Protein AF-A0A922SA92-F1 (afdb_monomer_lite)

Sequence (84 aa):
MARYFENTSTFNFSWDQVTRGYWKRYPNPQRQDKGDDDNIALNNFFPFSTHVLSEDTWSREVKDGCLYTKRVLTKTNRVPKWGE

pLDDT: mean 84.4, std 18.56, range [42.34, 98.5]

Foldseek 3Di:
DDDDDDDDDDDPDDPVVVVVCVVPVPPPFADPPPDVDPPPPPDPGDTPAPQWDDKDWPDWDADPNDIDTDMDIHGPDDDPPVVD

InterPro domains:
  IPR006797 PRELI/MSF1 domain [PF04707] (47-82)
  IPR006797 PRELI/MSF1 domain [PS50904] (2-84)
  IPR037365 Slowmo/Ups family [PTHR11158] (1-82)

Organism: Spodoptera exigua (NCBI:txid7107)

Secondary structure (DSSP, 8-state):
-----------SS-HHHHHHHHHT-SSPPBP----S-TT-------BTTTTEEEEEEEEEEEET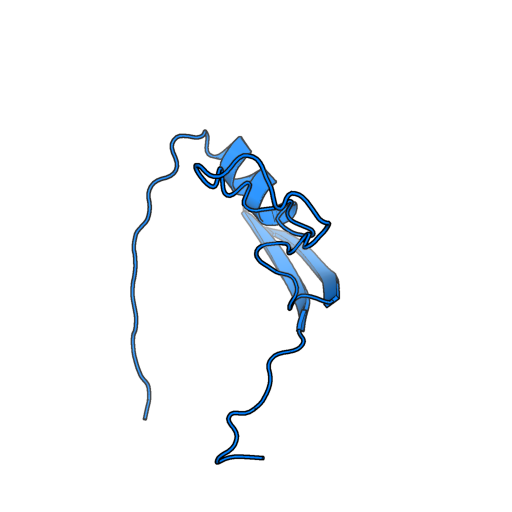TEEEEEEEEEE-PPPPTT--

Radius of gyration: 18.18 Å; chains: 1; bounding box: 41×48×30 Å

Structure (mmCIF, N/CA/C/O backbone):
data_AF-A0A922SA9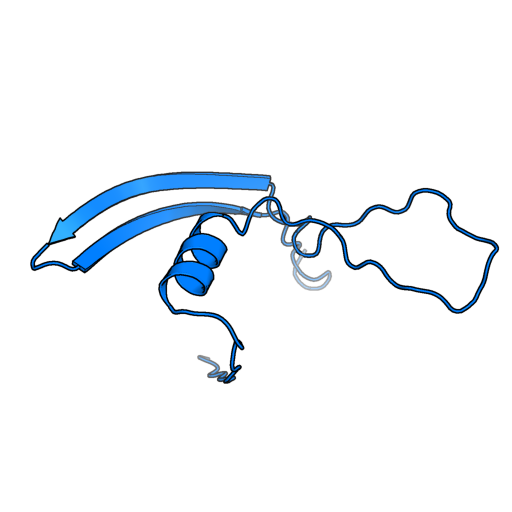2-F1
#
_entry.id   AF-A0A922SA92-F1
#
loop_
_atom_site.group_PDB
_atom_site.id
_atom_site.type_symbol
_atom_site.label_atom_id
_atom_site.label_alt_id
_atom_site.label_comp_id
_atom_site.label_asym_id
_atom_site.label_entity_id
_atom_site.label_seq_id
_atom_site.pdbx_PDB_ins_code
_atom_site.Cartn_x
_atom_site.Cartn_y
_atom_site.Cartn_z
_atom_site.occupancy
_atom_site.B_iso_or_equiv
_atom_site.auth_seq_id
_atom_site.auth_comp_id
_atom_site.auth_asym_id
_atom_site.auth_atom_id
_atom_site.pdbx_PDB_model_num
ATOM 1 N N . MET A 1 1 ? 16.406 -22.697 1.818 1.00 83.94 1 MET A N 1
ATOM 2 C CA . MET A 1 1 ? 16.726 -22.341 3.218 1.00 83.94 1 MET A CA 1
ATOM 3 C C . MET A 1 1 ? 15.999 -21.048 3.548 1.00 83.94 1 MET A C 1
ATOM 5 O O . MET A 1 1 ? 16.200 -20.075 2.831 1.00 83.94 1 MET A O 1
ATOM 9 N N . ALA A 1 2 ? 15.105 -21.049 4.537 1.00 91.75 2 ALA A N 1
ATOM 10 C CA . ALA A 1 2 ? 14.398 -19.832 4.938 1.00 91.75 2 ALA A CA 1
ATOM 11 C C . ALA A 1 2 ? 15.380 -18.839 5.586 1.00 91.75 2 ALA A C 1
ATOM 13 O O . ALA A 1 2 ? 16.277 -19.255 6.317 1.00 91.75 2 ALA A O 1
ATOM 14 N N . ARG A 1 3 ? 15.227 -17.542 5.298 1.00 95.44 3 ARG A N 1
ATOM 15 C CA . ARG A 1 3 ? 15.970 -16.450 5.947 1.00 95.44 3 ARG A CA 1
ATOM 16 C C . ARG A 1 3 ? 14.971 -15.558 6.681 1.00 95.44 3 ARG A C 1
ATOM 18 O O . ARG A 1 3 ? 13.902 -15.292 6.140 1.00 95.44 3 ARG A O 1
ATOM 25 N N . TYR A 1 4 ? 15.326 -15.113 7.883 1.00 96.44 4 TYR A N 1
ATOM 26 C CA . TYR A 1 4 ? 14.524 -14.196 8.695 1.00 96.44 4 TYR A CA 1
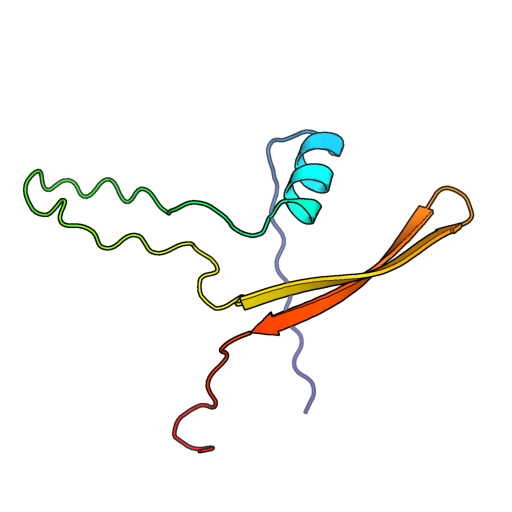ATOM 27 C C . TYR A 1 4 ? 15.170 -12.807 8.703 1.00 96.44 4 TYR A C 1
ATOM 29 O O . TYR A 1 4 ? 16.392 -12.698 8.795 1.00 96.44 4 TYR A O 1
ATOM 37 N N . PHE A 1 5 ? 14.355 -11.762 8.582 1.00 96.31 5 PHE A N 1
ATOM 38 C CA . PHE A 1 5 ? 14.769 -10.363 8.661 1.00 96.31 5 PHE A CA 1
ATOM 39 C C . PHE A 1 5 ? 13.691 -9.564 9.400 1.00 96.31 5 PHE A C 1
ATOM 41 O O . PHE A 1 5 ? 12.504 -9.775 9.153 1.00 96.31 5 PHE A O 1
ATOM 48 N N . GLU A 1 6 ? 14.106 -8.632 10.257 1.00 97.50 6 GLU A N 1
ATOM 49 C CA . GLU A 1 6 ? 13.230 -7.794 11.081 1.00 97.50 6 GLU A CA 1
ATOM 50 C C . GLU A 1 6 ? 13.780 -6.360 11.167 1.00 97.50 6 GLU A C 1
ATOM 52 O O . GLU A 1 6 ? 14.993 -6.155 11.212 1.00 97.50 6 GLU A O 1
ATOM 57 N N . ASN A 1 7 ? 12.887 -5.365 11.165 1.00 96.81 7 ASN A N 1
ATOM 58 C CA . ASN A 1 7 ? 13.202 -3.944 11.336 1.00 96.81 7 ASN A CA 1
ATOM 59 C C . ASN A 1 7 ? 12.002 -3.234 11.992 1.00 96.81 7 ASN A C 1
ATOM 61 O O . ASN A 1 7 ? 10.855 -3.559 11.684 1.00 96.81 7 ASN A O 1
ATOM 65 N N . THR A 1 8 ? 12.273 -2.240 12.838 1.00 97.56 8 THR A N 1
ATOM 66 C CA . THR A 1 8 ? 11.276 -1.407 13.519 1.00 97.56 8 THR A CA 1
ATOM 67 C C . THR A 1 8 ? 11.495 0.064 13.175 1.00 97.56 8 THR A C 1
ATOM 69 O O . THR A 1 8 ? 12.618 0.564 13.184 1.00 97.56 8 THR A O 1
ATOM 72 N N . SER A 1 9 ? 10.417 0.792 12.883 1.00 94.94 9 SER A N 1
ATOM 73 C CA . SER A 1 9 ? 10.457 2.231 12.594 1.00 94.94 9 SER A CA 1
ATOM 74 C C . SER A 1 9 ? 9.270 2.944 13.237 1.00 94.94 9 SER A C 1
ATOM 76 O O . SER A 1 9 ? 8.163 2.407 13.257 1.00 94.94 9 SER A O 1
ATOM 78 N N . THR A 1 10 ? 9.494 4.164 13.725 1.00 95.50 10 THR A N 1
ATOM 79 C CA . THR A 1 10 ? 8.469 4.985 14.389 1.00 95.50 10 THR A CA 1
ATOM 80 C C . THR A 1 10 ? 8.089 6.168 13.506 1.00 95.50 10 THR A C 1
ATOM 82 O O . THR A 1 10 ? 8.956 6.900 13.033 1.00 95.50 10 THR A O 1
ATOM 85 N N . PHE A 1 11 ? 6.786 6.375 13.306 1.00 93.81 11 PHE A N 1
ATOM 86 C CA . PHE A 1 11 ? 6.244 7.509 12.561 1.00 93.81 11 PHE A CA 1
ATOM 87 C C . PHE A 1 11 ? 5.625 8.525 13.521 1.00 93.81 11 PHE A C 1
ATOM 89 O O . PHE A 1 11 ? 4.742 8.179 14.302 1.00 93.81 11 PHE A O 1
ATOM 96 N N . ASN A 1 12 ? 6.034 9.791 13.417 1.00 97.25 12 ASN A N 1
ATOM 97 C CA . ASN A 1 12 ? 5.499 10.893 14.227 1.00 97.25 12 ASN A CA 1
ATOM 98 C C . ASN A 1 12 ? 4.162 11.418 13.661 1.00 97.25 12 ASN A C 1
ATOM 100 O O . ASN A 1 12 ? 4.012 12.607 13.395 1.00 97.25 12 ASN A O 1
ATOM 104 N N . PHE A 1 13 ? 3.206 10.516 13.432 1.00 96.44 13 PHE A N 1
ATOM 105 C CA . PHE A 1 13 ? 1.884 10.798 12.865 1.00 96.44 13 PHE A CA 1
ATOM 106 C C . PHE A 1 13 ? 0.810 9.980 13.586 1.00 96.44 13 PHE A C 1
ATOM 108 O O . PHE A 1 13 ? 1.102 8.926 14.150 1.00 96.44 13 PHE A O 1
ATOM 115 N N . SER A 1 14 ? -0.447 10.434 13.548 1.00 98.31 14 SER A N 1
ATOM 116 C CA . SER A 1 14 ? -1.547 9.659 14.131 1.00 98.31 14 SER A CA 1
ATOM 117 C C . SER A 1 14 ? -1.779 8.352 13.369 1.00 98.31 14 SER A C 1
ATOM 119 O O . SER A 1 14 ? -1.460 8.236 12.180 1.00 98.31 14 SER A O 1
ATOM 121 N N . TRP A 1 15 ? -2.410 7.376 14.025 1.00 96.38 15 TRP A N 1
ATOM 122 C CA . TRP A 1 15 ? -2.773 6.111 13.384 1.00 96.38 15 TRP A CA 1
ATOM 123 C C . TRP A 1 15 ? -3.607 6.318 12.110 1.00 96.38 15 TRP A C 1
ATOM 125 O O . TRP A 1 15 ? -3.333 5.702 11.078 1.00 96.38 15 TRP A O 1
ATOM 135 N N . ASP A 1 16 ? -4.558 7.254 12.121 1.00 97.38 16 ASP A N 1
ATOM 136 C CA . ASP A 1 16 ? -5.372 7.584 10.945 1.00 97.38 16 ASP A CA 1
ATOM 137 C C . ASP A 1 16 ? -4.546 8.166 9.796 1.00 97.38 16 ASP A C 1
ATOM 139 O O . ASP A 1 16 ? -4.859 7.971 8.622 1.00 97.38 16 ASP A O 1
ATOM 143 N N . GLN A 1 17 ? -3.494 8.930 10.094 1.00 96.44 17 GLN A N 1
ATOM 144 C CA . GLN A 1 17 ? -2.587 9.451 9.071 1.00 96.44 17 GLN A CA 1
ATOM 145 C C . GLN A 1 17 ? -1.715 8.336 8.489 1.00 96.44 17 GLN A C 1
ATOM 147 O O . GLN A 1 17 ? -1.630 8.221 7.266 1.00 96.44 17 GLN A O 1
ATOM 152 N N . VAL A 1 18 ? -1.130 7.485 9.337 1.00 96.25 18 VAL A N 1
ATOM 153 C CA . VAL A 1 18 ? -0.272 6.367 8.907 1.00 96.25 18 VAL A CA 1
ATOM 154 C C . VAL A 1 18 ? -1.059 5.362 8.067 1.00 96.25 18 VAL A C 1
ATOM 156 O O . VAL A 1 18 ? -0.628 4.995 6.975 1.00 96.25 18 VAL A O 1
ATOM 159 N N . THR A 1 19 ? -2.247 4.957 8.518 1.00 96.00 19 THR A N 1
ATOM 160 C CA . THR A 1 19 ? -3.105 4.013 7.782 1.00 96.00 19 THR A CA 1
ATOM 161 C C . THR A 1 19 ? -3.572 4.583 6.447 1.00 96.00 19 THR A C 1
ATOM 163 O O . THR A 1 19 ? -3.487 3.899 5.426 1.00 96.00 19 THR A O 1
ATOM 166 N N . ARG A 1 20 ? -3.999 5.853 6.393 1.00 94.88 20 ARG A N 1
ATOM 167 C CA . ARG A 1 20 ? -4.314 6.521 5.116 1.00 94.88 20 ARG A CA 1
ATOM 168 C C . ARG A 1 20 ? -3.095 6.587 4.199 1.00 94.88 20 ARG A C 1
ATOM 170 O O . ARG A 1 20 ? -3.235 6.321 3.006 1.00 94.88 20 ARG A O 1
ATOM 177 N N . GLY A 1 21 ? -1.922 6.893 4.753 1.00 93.56 21 GLY A N 1
ATOM 178 C CA . GLY A 1 21 ? -0.646 6.879 4.043 1.00 93.56 21 GLY A CA 1
ATOM 179 C C . GLY A 1 21 ? -0.345 5.509 3.440 1.00 93.56 21 GLY A C 1
ATOM 180 O O . GLY A 1 21 ? -0.023 5.427 2.262 1.00 93.56 21 GLY A O 1
ATOM 181 N N . TYR A 1 22 ? -0.559 4.423 4.188 1.00 94.19 22 TYR A N 1
ATOM 182 C CA . TYR A 1 22 ? -0.388 3.056 3.692 1.00 94.19 22 TYR A CA 1
ATOM 183 C C . TYR A 1 22 ? -1.260 2.763 2.463 1.00 94.19 22 TYR A C 1
ATOM 185 O O . TYR A 1 22 ? -0.766 2.189 1.488 1.00 94.19 22 TYR A O 1
ATOM 193 N N . TRP A 1 23 ? -2.537 3.160 2.483 1.00 95.31 23 TRP A N 1
ATOM 194 C CA . TRP A 1 23 ? -3.461 2.921 1.368 1.00 95.31 23 TRP A CA 1
ATOM 195 C C . TRP A 1 23 ? -3.195 3.814 0.156 1.00 95.31 23 TRP A C 1
ATOM 197 O O . TRP A 1 23 ? -3.442 3.380 -0.966 1.00 95.31 23 TRP A O 1
ATOM 207 N N . LYS A 1 24 ? -2.675 5.028 0.374 1.00 92.00 24 LYS A N 1
ATOM 208 C CA . LYS A 1 24 ? -2.374 6.025 -0.666 1.00 92.00 24 LYS A CA 1
ATOM 209 C C . LYS A 1 24 ? -0.875 6.152 -0.978 1.00 92.00 24 LYS A C 1
ATOM 211 O O . LYS A 1 24 ? -0.447 7.161 -1.525 1.00 92.00 24 LYS A O 1
ATOM 216 N N . ARG A 1 25 ? -0.064 5.148 -0.624 1.00 91.56 25 ARG A N 1
ATOM 217 C CA . ARG A 1 25 ? 1.403 5.188 -0.790 1.00 91.56 25 ARG A CA 1
ATOM 218 C C . ARG A 1 25 ? 1.869 5.129 -2.244 1.00 91.56 25 ARG A C 1
ATOM 220 O O . ARG A 1 25 ? 3.050 5.358 -2.498 1.00 91.56 25 ARG A O 1
ATOM 227 N N . TYR A 1 26 ? 0.985 4.750 -3.167 1.00 91.44 26 TYR A N 1
ATOM 228 C CA . TYR A 1 26 ? 1.275 4.698 -4.592 1.00 91.44 26 TYR A CA 1
ATOM 229 C C . TYR A 1 26 ? 0.272 5.533 -5.396 1.00 91.44 26 TYR A C 1
ATOM 231 O O . TYR A 1 26 ? -0.926 5.477 -5.107 1.00 91.44 26 TYR A O 1
ATOM 239 N N . PRO A 1 27 ? 0.756 6.264 -6.414 1.00 88.62 27 PRO A N 1
ATOM 240 C CA . PRO A 1 27 ? 2.174 6.591 -6.622 1.00 88.62 27 PRO A CA 1
ATOM 241 C C . PRO A 1 27 ? 2.696 7.486 -5.473 1.00 88.62 27 PRO A C 1
ATOM 243 O O . PRO A 1 27 ? 1.934 8.280 -4.928 1.00 88.62 27 PRO A O 1
ATOM 246 N N . ASN A 1 28 ? 3.970 7.360 -5.073 1.00 81.12 28 ASN A N 1
ATOM 247 C CA . ASN A 1 28 ? 4.576 8.302 -4.116 1.00 81.12 28 ASN A CA 1
ATOM 248 C C . ASN A 1 28 ? 5.440 9.356 -4.828 1.00 81.12 28 ASN A C 1
ATOM 250 O O . ASN A 1 28 ? 6.111 9.018 -5.803 1.00 81.12 28 ASN A O 1
ATOM 254 N N . PRO A 1 29 ? 5.429 10.616 -4.351 1.00 66.62 29 PRO A N 1
ATOM 255 C CA . PRO A 1 29 ? 6.284 11.687 -4.862 1.00 66.62 29 PRO A CA 1
ATOM 256 C C . PRO A 1 29 ? 7.759 11.556 -4.414 1.00 66.62 29 PRO A C 1
ATOM 258 O O . PRO A 1 29 ? 8.101 10.719 -3.582 1.00 66.62 29 PRO A O 1
ATOM 261 N N . GLN A 1 30 ? 8.626 12.375 -5.019 1.00 65.50 30 GLN A N 1
ATOM 262 C CA . GLN A 1 30 ? 10.100 12.314 -5.011 1.00 65.50 30 GLN A CA 1
ATOM 263 C C . GLN A 1 30 ? 10.792 12.357 -3.638 1.00 65.50 30 GLN A C 1
ATOM 265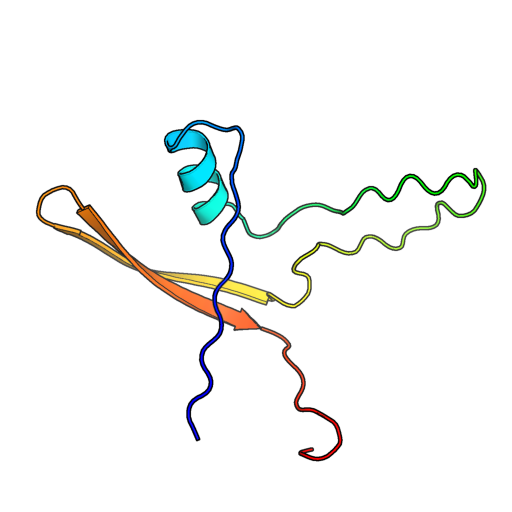 O O . GLN A 1 30 ? 10.307 12.978 -2.692 1.00 65.50 30 GLN A O 1
ATOM 270 N N . ARG A 1 31 ? 12.041 11.863 -3.605 1.00 49.75 31 ARG A N 1
ATOM 271 C CA . ARG A 1 31 ? 13.086 12.426 -2.737 1.00 49.75 31 ARG A CA 1
ATOM 272 C C . ARG A 1 31 ? 13.480 13.787 -3.308 1.00 49.75 31 ARG A C 1
ATOM 274 O O . ARG A 1 31 ? 13.980 13.851 -4.426 1.00 49.75 31 ARG A O 1
ATOM 281 N N . GLN A 1 32 ? 13.254 14.867 -2.569 1.00 48.91 32 GLN A N 1
ATOM 282 C CA . GLN A 1 32 ? 13.891 16.139 -2.888 1.00 48.91 32 GLN A CA 1
ATOM 283 C C . GLN A 1 32 ? 15.286 16.094 -2.269 1.00 48.91 32 GLN A C 1
ATOM 285 O O . GLN A 1 32 ? 15.479 16.472 -1.115 1.00 48.91 32 GLN A O 1
ATOM 290 N N . ASP A 1 33 ? 16.241 15.538 -3.008 1.00 50.91 33 ASP A N 1
ATOM 291 C CA . ASP A 1 33 ? 17.645 15.704 -2.660 1.00 50.91 33 ASP A CA 1
ATOM 292 C C . ASP A 1 33 ? 17.975 17.180 -2.864 1.00 50.91 33 ASP A C 1
ATOM 294 O O . ASP A 1 33 ? 18.116 17.649 -3.991 1.00 50.91 33 ASP A O 1
ATOM 298 N N . LYS A 1 34 ? 18.022 17.941 -1.764 1.00 46.62 34 LYS A N 1
ATOM 299 C 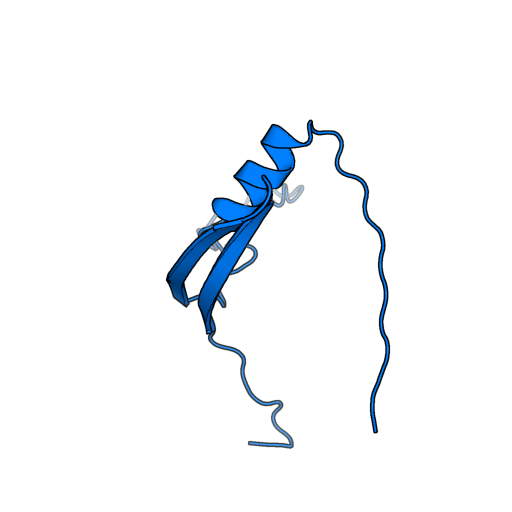CA . LYS A 1 34 ? 18.736 19.216 -1.746 1.00 46.62 34 LYS A CA 1
ATOM 300 C C . LYS A 1 34 ? 20.214 18.860 -1.879 1.00 46.62 34 LYS A C 1
ATOM 302 O O . LYS A 1 34 ? 20.863 18.580 -0.880 1.00 46.62 34 LYS A O 1
ATOM 307 N N . GLY A 1 35 ? 20.691 18.731 -3.114 1.00 45.72 35 GLY A N 1
ATOM 308 C CA . GLY A 1 35 ? 22.120 18.836 -3.373 1.00 45.72 35 GLY A CA 1
ATOM 309 C C . GLY A 1 35 ? 22.542 20.254 -3.009 1.00 45.72 35 GLY A C 1
ATOM 310 O O . GLY A 1 35 ? 21.810 21.195 -3.315 1.00 45.72 35 GLY A O 1
ATOM 311 N N . ASP A 1 36 ? 23.687 20.399 -2.357 1.00 52.75 36 ASP A N 1
ATOM 312 C CA . ASP A 1 36 ? 24.284 21.687 -1.980 1.00 52.75 36 ASP A CA 1
ATOM 313 C C . ASP A 1 36 ? 24.858 22.447 -3.204 1.00 52.75 36 ASP A C 1
ATOM 315 O O . ASP A 1 36 ? 25.670 23.362 -3.071 1.00 52.75 36 ASP A O 1
ATOM 319 N N . ASP A 1 37 ? 24.432 22.070 -4.414 1.00 55.31 37 ASP A N 1
ATOM 320 C CA . ASP A 1 37 ? 25.067 22.401 -5.679 1.00 55.31 37 ASP A CA 1
ATOM 321 C C . ASP A 1 37 ? 24.003 23.010 -6.607 1.00 55.31 37 ASP A C 1
ATOM 323 O O . ASP A 1 37 ? 23.202 22.309 -7.234 1.00 55.31 37 ASP A O 1
ATOM 327 N N . ASP A 1 38 ? 24.002 24.336 -6.716 1.00 53.06 38 ASP A N 1
ATOM 328 C CA . ASP A 1 38 ? 22.978 25.155 -7.382 1.00 53.06 38 ASP A CA 1
ATOM 329 C C . ASP A 1 38 ? 22.866 24.967 -8.916 1.00 53.06 38 ASP A C 1
ATOM 331 O O . ASP A 1 38 ? 22.313 25.830 -9.599 1.00 53.06 38 ASP A O 1
ATOM 335 N N . ASN A 1 39 ? 23.419 23.897 -9.511 1.00 52.34 39 ASN A N 1
ATOM 336 C CA . ASN A 1 39 ? 23.631 23.864 -10.964 1.00 52.34 39 ASN A CA 1
ATOM 337 C C . ASN A 1 39 ? 23.472 22.544 -11.735 1.00 52.34 39 ASN A C 1
ATOM 339 O O . ASN A 1 39 ? 23.903 22.493 -12.882 1.00 52.34 39 ASN A O 1
ATOM 343 N N . ILE A 1 40 ? 22.777 21.518 -11.225 1.00 47.59 40 ILE A N 1
ATOM 344 C CA . ILE A 1 40 ? 22.140 20.509 -12.109 1.00 47.59 40 ILE A CA 1
ATOM 345 C C . ILE A 1 40 ? 20.749 20.140 -11.573 1.00 47.59 40 ILE A C 1
ATOM 347 O O . ILE A 1 40 ? 20.489 19.033 -11.111 1.00 47.59 40 ILE A O 1
ATOM 351 N N . ALA A 1 41 ? 19.809 21.077 -11.689 1.00 47.22 41 ALA A N 1
ATOM 352 C CA . ALA A 1 41 ? 18.378 20.785 -11.646 1.00 47.22 41 ALA A CA 1
ATOM 353 C C . ALA A 1 41 ? 17.860 20.529 -13.074 1.00 47.22 41 ALA A C 1
ATOM 355 O O . ALA A 1 41 ? 17.025 21.263 -13.592 1.00 47.22 41 ALA A O 1
ATOM 356 N N . LEU A 1 42 ? 18.376 19.490 -13.737 1.00 46.50 42 LEU A N 1
ATOM 357 C CA . LEU A 1 42 ? 17.784 18.963 -14.968 1.00 46.50 42 LEU A CA 1
ATOM 358 C C . LEU A 1 42 ? 17.206 17.567 -14.700 1.00 46.50 42 LEU A C 1
ATOM 360 O O . LEU A 1 42 ? 17.863 16.543 -14.847 1.00 46.50 42 LEU A O 1
ATOM 364 N N . ASN A 1 43 ? 15.932 17.574 -14.299 1.00 42.34 43 ASN A N 1
ATOM 365 C CA . ASN A 1 43 ? 14.888 16.634 -14.727 1.00 42.34 43 ASN A CA 1
ATOM 366 C C . ASN A 1 43 ? 15.101 15.123 -14.552 1.00 42.34 43 ASN A C 1
ATOM 368 O O . ASN A 1 43 ? 14.619 14.346 -15.370 1.00 42.34 43 ASN A O 1
ATOM 372 N N . ASN A 1 44 ? 15.694 14.678 -13.448 1.00 43.94 44 ASN A N 1
ATOM 373 C CA . ASN A 1 44 ? 15.684 13.256 -13.095 1.00 43.94 44 ASN A CA 1
ATOM 374 C C . ASN A 1 44 ? 14.759 12.995 -11.898 1.00 43.94 44 ASN A C 1
ATOM 376 O O . ASN A 1 44 ? 15.162 12.843 -10.748 1.00 43.94 44 ASN A O 1
ATOM 380 N N . PHE A 1 45 ? 13.463 13.005 -12.212 1.00 47.94 45 PHE A N 1
ATOM 381 C CA . PHE A 1 45 ? 12.332 12.855 -11.301 1.00 47.94 45 PHE A CA 1
ATOM 382 C C . PHE A 1 45 ? 12.086 11.358 -11.024 1.00 47.94 45 PHE A C 1
ATOM 384 O O . PHE A 1 45 ? 11.369 10.702 -11.776 1.00 47.94 45 PHE A O 1
ATOM 391 N N . PHE A 1 46 ? 12.680 10.784 -9.969 1.00 50.91 46 PHE A N 1
ATOM 392 C CA . PHE A 1 46 ? 12.489 9.359 -9.653 1.00 50.91 46 PHE A CA 1
ATOM 393 C C . PHE A 1 46 ? 11.688 9.152 -8.353 1.00 50.91 46 PHE A C 1
ATOM 395 O O . PHE A 1 46 ? 12.180 9.481 -7.273 1.00 50.91 46 PHE A O 1
ATOM 402 N N . PRO A 1 47 ? 10.452 8.617 -8.412 1.00 63.28 47 PRO A N 1
ATOM 403 C CA . PRO A 1 47 ? 9.703 8.243 -7.211 1.00 63.28 47 PRO A CA 1
ATOM 404 C C . PRO A 1 47 ? 10.402 7.109 -6.441 1.00 63.28 47 PRO A C 1
ATOM 406 O O . PRO A 1 47 ? 11.007 6.220 -7.044 1.00 63.28 47 PRO A O 1
ATOM 409 N N . PHE A 1 48 ? 10.273 7.068 -5.108 1.00 78.12 48 PHE A N 1
ATOM 410 C CA . PHE A 1 48 ? 10.890 6.020 -4.270 1.00 78.12 48 PHE A CA 1
ATOM 411 C C . PHE A 1 48 ? 10.410 4.604 -4.622 1.00 78.12 48 PHE A C 1
ATOM 413 O O . PHE A 1 48 ? 10.984 3.602 -4.194 1.00 78.12 48 PHE A O 1
ATOM 420 N N . SER A 1 49 ? 9.311 4.489 -5.367 1.00 85.62 49 SER A N 1
ATOM 421 C CA . SER A 1 49 ? 8.747 3.214 -5.804 1.00 85.62 49 SER A CA 1
ATOM 422 C C . SER A 1 49 ? 8.414 3.187 -7.296 1.00 85.62 49 SER A C 1
ATOM 424 O O . SER A 1 49 ? 7.375 2.655 -7.674 1.00 85.62 49 SER A O 1
ATOM 426 N N . THR A 1 50 ? 9.316 3.697 -8.147 1.00 85.94 50 THR A N 1
ATOM 427 C CA . THR A 1 50 ? 9.249 3.564 -9.627 1.00 85.94 50 THR A CA 1
ATOM 428 C C . THR A 1 50 ? 8.987 2.141 -10.111 1.00 85.94 50 THR A C 1
ATOM 430 O O . THR A 1 50 ? 8.412 1.939 -11.174 1.00 85.94 50 THR A O 1
ATOM 433 N N . HIS A 1 51 ? 9.434 1.143 -9.351 1.00 88.38 51 HIS A N 1
ATOM 434 C CA . HIS A 1 51 ? 9.310 -0.258 -9.722 1.00 88.38 51 HIS A CA 1
ATOM 435 C C . HIS A 1 51 ? 7.885 -0.813 -9.572 1.00 88.38 51 HIS A C 1
ATOM 437 O O . HIS A 1 51 ? 7.677 -1.975 -9.900 1.00 88.38 51 HIS A O 1
ATOM 443 N N . VAL A 1 52 ? 6.919 -0.044 -9.054 1.00 92.62 52 VAL A N 1
ATOM 444 C CA . VAL A 1 52 ? 5.502 -0.430 -8.943 1.00 92.62 52 VAL A CA 1
ATOM 445 C C . VAL A 1 52 ? 4.737 0.120 -10.147 1.00 92.62 52 VAL A C 1
ATOM 447 O O . VAL A 1 52 ? 4.661 1.331 -10.317 1.00 92.62 52 VAL A O 1
ATOM 450 N N . LEU A 1 53 ? 4.165 -0.762 -10.969 1.00 92.44 53 LEU A N 1
ATOM 451 C CA . LEU A 1 53 ? 3.467 -0.395 -12.209 1.00 92.44 53 LEU A CA 1
ATOM 452 C C . LEU A 1 53 ? 1.960 -0.210 -12.020 1.00 92.44 53 LEU A C 1
ATOM 454 O O . LEU A 1 53 ? 1.378 0.721 -12.565 1.00 92.44 53 LEU A O 1
ATOM 458 N N . SER A 1 54 ? 1.326 -1.105 -11.263 1.00 94.38 54 SER A N 1
ATOM 459 C CA . SER A 1 54 ? -0.110 -1.061 -10.985 1.00 94.38 54 SER A CA 1
ATOM 460 C C . SER A 1 54 ? -0.408 -1.614 -9.597 1.00 94.38 54 SER A C 1
ATOM 462 O O . SER A 1 54 ? 0.370 -2.403 -9.045 1.00 94.38 54 SER A O 1
ATOM 464 N N . GLU A 1 55 ? -1.534 -1.188 -9.032 1.00 96.62 55 GLU A N 1
ATOM 465 C CA . GLU A 1 55 ? -2.047 -1.680 -7.761 1.00 96.62 55 GLU A CA 1
ATOM 466 C C . GLU A 1 55 ? -3.576 -1.723 -7.788 1.00 96.62 55 GLU A C 1
ATOM 468 O O . GLU A 1 55 ? -4.231 -0.691 -7.908 1.00 96.62 55 GLU A O 1
ATOM 473 N N . ASP A 1 56 ? -4.135 -2.914 -7.587 1.00 97.69 56 ASP A N 1
ATOM 474 C CA . ASP A 1 56 ? -5.574 -3.167 -7.615 1.00 97.69 56 ASP A CA 1
ATOM 475 C C . ASP A 1 56 ? -6.047 -3.789 -6.299 1.00 97.69 56 ASP A C 1
ATOM 477 O O . ASP A 1 56 ? -5.303 -4.490 -5.605 1.00 97.69 56 ASP A O 1
ATOM 481 N N . THR A 1 57 ? -7.307 -3.544 -5.937 1.00 98.00 57 THR A N 1
ATOM 482 C CA . THR A 1 57 ? -7.949 -4.218 -4.799 1.00 98.00 57 THR A CA 1
ATOM 483 C C . THR A 1 57 ? -8.740 -5.410 -5.313 1.00 98.00 57 THR A C 1
ATOM 485 O O . THR A 1 57 ? -9.744 -5.234 -5.991 1.00 98.00 57 THR A O 1
ATOM 488 N N . TRP A 1 58 ? -8.303 -6.619 -4.962 1.00 98.12 58 TRP A N 1
ATOM 489 C CA . TRP A 1 58 ? -8.975 -7.856 -5.360 1.00 98.12 58 TRP A CA 1
ATOM 490 C C . TRP A 1 58 ? -10.220 -8.134 -4.514 1.00 98.12 58 TRP A C 1
ATOM 492 O O . TRP A 1 58 ? -11.261 -8.522 -5.029 1.00 98.12 58 TRP A O 1
ATOM 502 N N . SER A 1 59 ? -10.117 -7.954 -3.197 1.00 98.50 59 SER A N 1
ATOM 503 C CA . SER A 1 59 ? -11.238 -8.149 -2.276 1.00 98.50 59 SER A CA 1
ATOM 504 C C . SER A 1 59 ? -11.080 -7.273 -1.045 1.00 98.50 59 SER A C 1
ATOM 506 O O . SER A 1 59 ? -9.958 -7.030 -0.586 1.00 98.50 59 SER A O 1
ATOM 508 N N . ARG A 1 60 ? -12.204 -6.816 -0.494 1.00 98.44 60 ARG A N 1
ATOM 509 C CA . ARG A 1 60 ? -12.237 -6.021 0.730 1.00 98.44 60 ARG A CA 1
ATOM 510 C C . ARG A 1 60 ? -13.531 -6.260 1.492 1.00 98.44 60 ARG A C 1
ATOM 512 O O . ARG A 1 60 ? -14.604 -6.163 0.910 1.00 98.44 60 ARG A O 1
ATOM 519 N N . GLU A 1 61 ? -13.414 -6.524 2.784 1.00 98.50 61 GLU A N 1
ATOM 520 C CA . GLU A 1 61 ? -14.553 -6.746 3.674 1.00 98.50 61 GLU A CA 1
ATOM 521 C C . GLU A 1 61 ? -14.219 -6.327 5.108 1.00 98.50 61 GLU A C 1
ATOM 523 O O . GLU A 1 61 ? -13.052 -6.312 5.504 1.00 98.50 61 GLU A O 1
ATOM 528 N N . VAL A 1 62 ? -15.248 -5.989 5.884 1.00 98.44 62 VAL A N 1
ATOM 529 C CA . VAL A 1 62 ? -15.128 -5.749 7.325 1.00 98.44 62 VAL A CA 1
ATOM 530 C C . VAL A 1 62 ? -15.698 -6.956 8.058 1.00 98.44 62 VAL A C 1
ATOM 532 O O . VAL A 1 62 ? -16.836 -7.343 7.804 1.00 98.44 62 VAL A O 1
ATOM 535 N N . LYS A 1 63 ? -14.912 -7.538 8.962 1.00 98.19 63 LYS A N 1
ATOM 536 C CA . LYS A 1 63 ? -15.305 -8.655 9.832 1.00 98.19 63 LYS A CA 1
ATOM 537 C C . LYS A 1 63 ? -14.902 -8.313 11.256 1.00 98.19 63 LYS A C 1
ATOM 539 O O . LYS A 1 63 ? -13.756 -7.931 11.472 1.00 98.19 63 LYS A O 1
ATOM 544 N N . ASP A 1 64 ? -15.852 -8.378 12.185 1.00 97.81 64 ASP A N 1
ATOM 545 C CA . ASP A 1 64 ? -15.630 -8.110 13.615 1.00 97.81 64 ASP A CA 1
ATOM 546 C C . ASP A 1 64 ? -14.917 -6.770 13.892 1.00 97.81 64 ASP A C 1
ATOM 548 O O . ASP A 1 64 ? -14.054 -6.654 14.756 1.00 97.81 64 ASP A O 1
ATOM 552 N N . GLY A 1 65 ? -15.252 -5.739 13.107 1.00 96.94 65 GLY A N 1
ATOM 553 C CA . GLY A 1 65 ? -14.637 -4.410 13.206 1.00 96.94 65 GLY A CA 1
ATOM 5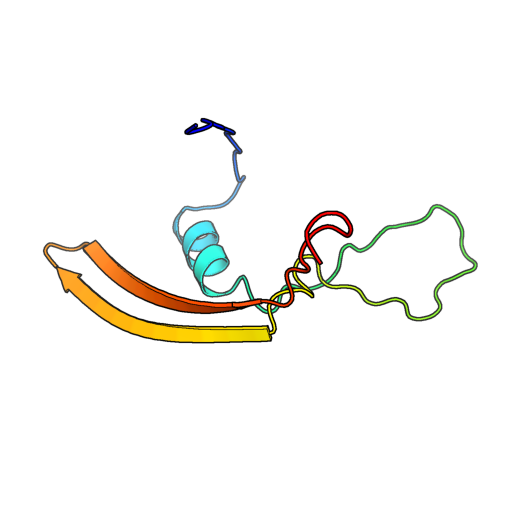54 C C . GLY A 1 65 ? -13.253 -4.277 12.551 1.00 96.94 65 GLY A C 1
ATOM 555 O O . GLY A 1 65 ? -12.691 -3.184 12.544 1.00 96.94 65 GLY A O 1
ATOM 556 N N . CYS A 1 66 ? -12.711 -5.339 11.948 1.00 97.31 66 CYS A N 1
ATOM 557 C CA . CYS A 1 66 ? -11.428 -5.329 11.245 1.00 97.31 66 CYS A CA 1
ATOM 558 C C . CYS A 1 66 ? -11.603 -5.304 9.719 1.00 97.31 66 CYS A C 1
ATOM 560 O O . CYS A 1 66 ? -12.405 -6.047 9.154 1.00 97.31 66 CYS A O 1
ATOM 562 N N . LEU A 1 67 ? -10.812 -4.472 9.032 1.00 97.31 67 LEU A N 1
ATOM 563 C CA . LEU A 1 67 ? -10.796 -4.384 7.570 1.00 97.31 67 LEU A CA 1
ATOM 564 C C . LEU A 1 67 ? -9.818 -5.405 6.972 1.00 97.31 67 LEU A C 1
ATOM 566 O O . LEU A 1 67 ? -8.602 -5.229 7.039 1.00 97.31 67 LEU A O 1
ATOM 570 N N . TYR A 1 68 ? -10.344 -6.419 6.295 1.00 98.12 68 TYR A N 1
ATOM 571 C CA . TYR A 1 68 ? -9.564 -7.382 5.525 1.00 98.12 68 TYR A CA 1
ATOM 572 C C . TYR A 1 68 ? -9.469 -6.897 4.082 1.00 98.12 68 TYR A C 1
ATOM 574 O O . TYR A 1 68 ? -10.478 -6.573 3.459 1.00 98.12 68 TYR A O 1
ATOM 582 N N . THR A 1 69 ? -8.260 -6.812 3.526 1.00 98.19 69 THR A N 1
ATOM 583 C CA . THR A 1 69 ? -8.057 -6.407 2.127 1.00 98.19 69 THR A CA 1
ATOM 584 C C . THR A 1 69 ? -7.010 -7.287 1.459 1.00 98.19 69 THR A C 1
ATOM 586 O O . THR A 1 69 ? -5.915 -7.461 1.989 1.00 98.19 69 THR A O 1
ATOM 589 N N . LYS A 1 70 ? -7.315 -7.770 0.254 1.00 98.38 70 LYS A N 1
ATOM 590 C CA . LYS A 1 70 ? -6.349 -8.387 -0.657 1.00 98.38 70 LYS A CA 1
ATOM 591 C C . LYS A 1 70 ? -6.067 -7.429 -1.809 1.00 98.38 70 LYS A C 1
ATOM 593 O O . LYS A 1 70 ? -7.001 -6.936 -2.442 1.00 98.38 70 LYS A O 1
ATOM 598 N N . ARG A 1 71 ? -4.789 -7.170 -2.083 1.00 98.00 71 ARG A N 1
ATOM 599 C CA . ARG A 1 71 ? -4.339 -6.319 -3.192 1.00 98.00 71 ARG A CA 1
ATOM 600 C C . ARG A 1 71 ? -3.409 -7.091 -4.113 1.00 98.00 71 ARG A C 1
ATOM 602 O O . ARG A 1 71 ? -2.673 -7.956 -3.642 1.00 98.00 71 ARG A O 1
ATOM 609 N N . VAL A 1 72 ? -3.425 -6.741 -5.391 1.00 98.00 72 VAL A N 1
ATOM 610 C CA . VAL A 1 72 ? -2.491 -7.252 -6.399 1.00 98.00 72 VAL A CA 1
ATOM 611 C C . VAL A 1 72 ? -1.629 -6.087 -6.863 1.00 98.00 72 VAL A C 1
ATOM 613 O O . VAL A 1 72 ? -2.149 -5.009 -7.135 1.00 98.00 72 VAL A O 1
ATOM 616 N N . LEU A 1 73 ? -0.311 -6.284 -6.885 1.00 96.88 73 LEU A N 1
ATOM 617 C CA . LEU A 1 73 ? 0.653 -5.279 -7.328 1.00 96.88 73 LEU A CA 1
ATOM 618 C C . LEU A 1 73 ? 1.511 -5.863 -8.448 1.00 96.88 73 LEU A C 1
ATOM 620 O O . LEU A 1 73 ? 2.074 -6.945 -8.283 1.00 96.88 73 LEU A O 1
ATOM 624 N N . THR A 1 74 ? 1.682 -5.108 -9.529 1.00 96.12 74 THR A N 1
ATOM 625 C CA . THR A 1 74 ? 2.620 -5.451 -10.609 1.00 96.12 74 THR A CA 1
ATOM 626 C C . THR A 1 74 ? 3.919 -4.676 -10.417 1.00 96.12 74 THR A C 1
ATOM 628 O O . THR A 1 74 ? 3.880 -3.465 -10.187 1.00 96.12 74 THR A O 1
ATOM 631 N N . LYS A 1 75 ? 5.076 -5.349 -10.494 1.00 94.19 75 LYS A N 1
ATOM 632 C CA . LYS A 1 75 ? 6.396 -4.735 -10.264 1.00 94.19 75 LYS A CA 1
ATOM 633 C C . LYS A 1 75 ? 7.428 -5.109 -11.330 1.00 94.19 75 LYS A C 1
ATOM 635 O O . LYS A 1 75 ? 7.379 -6.210 -11.862 1.00 94.19 75 LYS A O 1
ATOM 640 N N . THR A 1 76 ? 8.406 -4.236 -11.574 1.00 92.31 76 THR A N 1
ATOM 641 C CA . THR A 1 76 ? 9.499 -4.425 -12.558 1.00 92.31 76 THR A CA 1
ATOM 642 C C . THR A 1 76 ? 10.747 -5.122 -12.000 1.00 92.31 76 THR A C 1
ATOM 644 O O . THR A 1 76 ? 11.839 -4.958 -12.547 1.00 92.31 76 THR A O 1
ATOM 647 N N . ASN A 1 77 ? 10.627 -5.870 -10.897 1.00 85.88 77 ASN A N 1
ATOM 648 C CA . ASN A 1 77 ? 11.772 -6.511 -10.241 1.00 85.88 77 ASN A CA 1
ATOM 649 C C . ASN A 1 77 ? 12.542 -7.398 -11.231 1.00 85.88 77 ASN A C 1
ATOM 651 O O . ASN A 1 77 ? 11.998 -8.372 -11.748 1.00 85.88 77 ASN A O 1
ATOM 655 N N . ARG A 1 78 ? 13.810 -7.060 -11.476 1.00 87.81 78 ARG A N 1
ATOM 656 C CA . ARG A 1 78 ? 14.687 -7.818 -12.373 1.00 87.81 78 ARG A CA 1
ATOM 657 C C . ARG A 1 78 ? 15.315 -8.990 -11.632 1.00 87.81 78 ARG A C 1
ATOM 659 O O . ARG A 1 78 ? 15.668 -8.865 -10.457 1.00 87.81 78 ARG A O 1
ATOM 666 N N . VAL A 1 79 ? 15.475 -10.106 -12.334 1.00 91.06 79 VAL A N 1
ATOM 667 C CA . VAL A 1 79 ? 16.272 -11.228 -11.839 1.00 91.06 79 VAL A CA 1
ATOM 668 C C . VAL A 1 79 ? 17.742 -10.783 -11.801 1.00 91.06 79 VAL A C 1
ATOM 670 O O . VAL A 1 79 ? 18.174 -10.029 -12.673 1.00 91.06 79 VAL A O 1
ATOM 673 N N . PRO A 1 80 ? 18.525 -11.151 -10.775 1.00 92.06 80 PRO A N 1
ATOM 674 C CA . PRO A 1 80 ? 19.960 -10.894 -10.787 1.00 92.06 80 PRO A CA 1
ATOM 675 C C . PRO A 1 80 ? 20.634 -11.557 -11.998 1.00 92.06 80 PRO A C 1
ATOM 677 O O . PRO A 1 80 ? 20.281 -12.679 -12.336 1.00 92.06 80 PRO A O 1
ATOM 680 N N . LYS A 1 81 ? 21.669 -10.929 -12.573 1.00 92.94 81 LYS A N 1
ATOM 681 C CA . LYS A 1 81 ? 22.369 -11.404 -13.791 1.00 92.94 81 LYS A CA 1
ATOM 682 C C . LYS A 1 81 ? 22.813 -12.871 -13.785 1.00 92.94 81 LYS A C 1
ATOM 684 O O . LYS A 1 81 ? 22.959 -13.461 -14.839 1.00 92.94 81 LYS A O 1
ATOM 689 N N . TRP A 1 82 ? 23.107 -13.443 -12.620 1.00 93.19 82 TRP A N 1
ATOM 690 C CA . TRP A 1 82 ? 23.536 -14.842 -12.517 1.00 93.19 82 TRP A CA 1
ATOM 691 C C . TRP A 1 82 ? 22.378 -15.845 -12.646 1.00 93.19 82 TRP A C 1
ATOM 693 O O . TRP A 1 82 ? 22.633 -17.041 -12.732 1.00 93.19 82 TRP A O 1
ATOM 703 N N . GLY A 1 83 ? 21.129 -15.375 -12.596 1.00 87.69 83 GLY A N 1
ATOM 704 C CA . GLY A 1 83 ? 19.918 -16.180 -12.750 1.00 87.69 83 GLY A CA 1
ATOM 705 C C . GLY A 1 83 ? 19.053 -15.784 -13.950 1.00 87.69 83 GLY A C 1
ATOM 706 O O . GLY A 1 83 ? 17.943 -16.303 -14.052 1.00 87.69 83 GLY A O 1
ATOM 707 N N . GLU A 1 84 ? 19.522 -14.852 -14.790 1.00 85.38 84 GLU A N 1
ATOM 708 C CA . GLU A 1 84 ? 19.008 -14.642 -16.157 1.00 85.38 84 GLU A CA 1
ATOM 709 C C . GLU A 1 84 ? 19.455 -15.802 -17.057 1.00 85.38 84 GLU A C 1
ATOM 711 O O . GLU A 1 84 ? 18.609 -16.275 -17.848 1.00 85.38 84 GLU A O 1
#